Protein AF-A0A317G999-F1 (afdb_monomer)

Sequence (46 aa):
MNIELKKLPIGIQGFEKLRTDGFLYIDKTSYIYELVHNNVPYFLRV

Mean predicted aligned error: 7.91 Å

Structure (mmCIF, N/CA/C/O backbone):
data_AF-A0A317G999-F1
#
_entry.id   AF-A0A317G999-F1
#
loop_
_atom_site.group_PDB
_atom_site.id
_atom_site.type_symbol
_atom_site.label_atom_id
_atom_site.label_alt_id
_atom_site.label_comp_id
_atom_site.label_asym_id
_atom_site.label_entity_id
_atom_site.label_seq_id
_atom_site.pdbx_PDB_ins_code
_atom_site.Cartn_x
_atom_site.Cartn_y
_atom_site.Cartn_z
_atom_site.occupancy
_atom_site.B_iso_or_equiv
_atom_site.auth_seq_id
_atom_site.auth_comp_id
_atom_site.auth_asym_id
_atom_site.auth_atom_id
_atom_site.pdbx_PDB_model_num
ATOM 1 N N . MET A 1 1 ? -23.252 18.821 1.504 1.00 41.22 1 MET A N 1
ATOM 2 C CA . MET A 1 1 ? -22.591 17.550 1.140 1.00 41.22 1 MET A CA 1
ATOM 3 C C . MET A 1 1 ? -21.649 17.190 2.272 1.00 41.22 1 MET A C 1
ATOM 5 O O . MET A 1 1 ? -20.692 17.925 2.477 1.00 41.22 1 MET A O 1
ATOM 9 N N . ASN A 1 2 ? -21.942 16.140 3.041 1.00 53.50 2 ASN A N 1
ATOM 10 C CA . ASN A 1 2 ? -20.985 15.633 4.025 1.00 53.50 2 ASN A CA 1
ATOM 11 C C . ASN A 1 2 ? -19.906 14.862 3.268 1.00 53.50 2 ASN A C 1
ATOM 13 O O . ASN A 1 2 ? -20.206 13.881 2.593 1.00 53.50 2 ASN A O 1
ATOM 17 N N . ILE A 1 3 ? -18.671 15.344 3.330 1.00 65.44 3 ILE A N 1
ATOM 18 C CA . ILE A 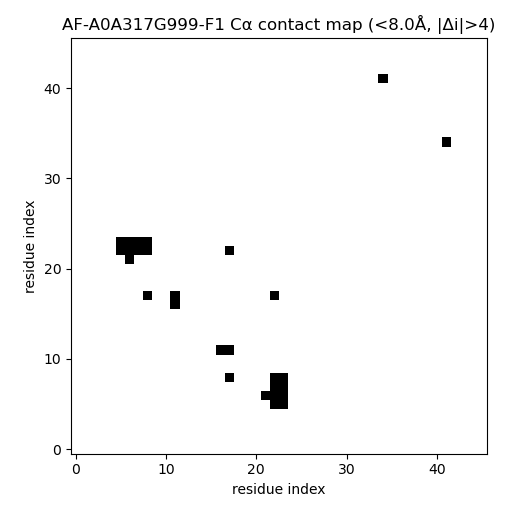1 3 ? -17.530 14.681 2.706 1.00 65.44 3 ILE A CA 1
ATOM 19 C C . ILE A 1 3 ? -17.047 13.633 3.709 1.00 65.44 3 ILE A C 1
ATOM 21 O O . ILE A 1 3 ? -16.364 13.966 4.675 1.00 65.44 3 ILE A O 1
ATOM 25 N N . GLU A 1 4 ? -17.443 12.374 3.524 1.00 72.50 4 GLU A N 1
ATOM 26 C CA . GLU A 1 4 ? -16.847 11.271 4.279 1.00 72.50 4 GLU A CA 1
ATOM 27 C C . GLU A 1 4 ? -15.376 11.120 3.878 1.00 72.50 4 GLU A C 1
ATOM 29 O O . GLU A 1 4 ? -15.038 10.821 2.729 1.00 72.50 4 GLU A O 1
ATOM 34 N N . LEU A 1 5 ? -14.482 11.344 4.842 1.00 75.81 5 LEU A N 1
ATOM 35 C CA . LEU A 1 5 ? -13.054 11.117 4.671 1.00 75.81 5 LEU A CA 1
ATOM 36 C C . LEU A 1 5 ? -12.799 9.610 4.567 1.00 75.81 5 LEU A C 1
ATOM 38 O O . LEU A 1 5 ? -12.991 8.855 5.521 1.00 75.81 5 LEU A O 1
ATOM 42 N N . LYS A 1 6 ? -12.357 9.170 3.388 1.00 80.44 6 LYS A N 1
ATOM 43 C CA . LYS A 1 6 ? -12.016 7.771 3.120 1.00 80.44 6 LYS A CA 1
ATOM 44 C C . LYS A 1 6 ? -10.801 7.358 3.958 1.00 80.44 6 LYS A C 1
ATOM 46 O O . LYS A 1 6 ? -9.755 8.002 3.896 1.00 80.44 6 LYS A O 1
ATOM 51 N N . LYS A 1 7 ? -10.925 6.270 4.723 1.00 84.06 7 LYS A N 1
ATOM 52 C CA . LYS A 1 7 ? -9.840 5.746 5.566 1.00 84.06 7 LYS A CA 1
ATOM 53 C C . LYS A 1 7 ? -8.717 5.185 4.696 1.00 84.06 7 LYS A C 1
ATOM 55 O O . LYS A 1 7 ? -8.952 4.305 3.867 1.00 84.06 7 LYS A O 1
ATOM 60 N N . LEU A 1 8 ? -7.495 5.663 4.912 1.00 87.56 8 LEU A N 1
ATOM 61 C CA . LEU A 1 8 ? -6.294 5.122 4.280 1.00 87.56 8 LEU A CA 1
ATOM 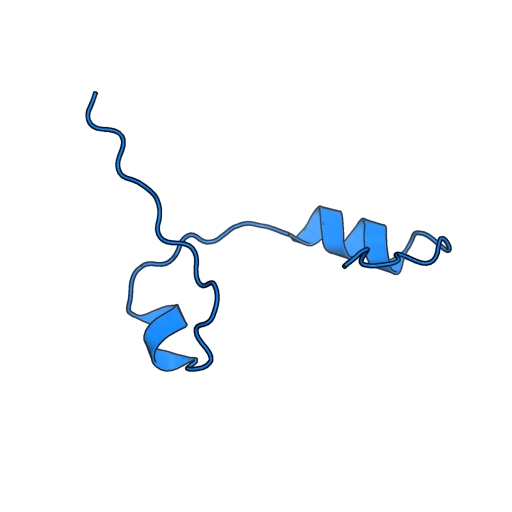62 C C . LEU A 1 8 ? -5.598 4.138 5.232 1.00 87.56 8 LEU A C 1
ATOM 64 O O . LEU A 1 8 ? -5.486 4.437 6.421 1.00 87.56 8 LEU A O 1
ATOM 68 N N . PRO A 1 9 ? -5.094 2.997 4.733 1.00 87.56 9 PRO A N 1
ATOM 69 C CA . PRO A 1 9 ? -4.450 1.973 5.555 1.00 87.56 9 PRO A CA 1
ATOM 70 C C . PRO A 1 9 ? -2.990 2.319 5.917 1.00 87.56 9 PRO A C 1
ATOM 72 O O . PRO A 1 9 ? -2.090 1.490 5.795 1.00 87.56 9 PRO A O 1
ATOM 75 N N . ILE A 1 10 ? -2.710 3.560 6.320 1.00 85.38 10 ILE A N 1
ATOM 76 C CA . ILE A 1 10 ? -1.343 4.005 6.636 1.00 85.38 10 ILE A CA 1
ATOM 77 C C . ILE A 1 10 ? -0.982 3.559 8.058 1.00 85.38 10 ILE A C 1
ATOM 79 O O . ILE A 1 10 ? -1.726 3.814 8.999 1.00 85.38 10 ILE A O 1
ATOM 83 N N . GLY A 1 11 ? 0.168 2.897 8.219 1.00 84.50 11 GLY A N 1
ATOM 84 C CA . GLY A 1 11 ? 0.675 2.464 9.530 1.00 84.50 11 GLY A CA 1
ATOM 85 C C . GLY A 1 11 ? 0.026 1.194 10.096 1.00 84.50 11 GLY A C 1
ATOM 86 O O . GLY A 1 11 ? 0.321 0.809 11.225 1.00 84.50 11 GLY A O 1
ATOM 87 N N . ILE A 1 12 ? -0.832 0.513 9.331 1.00 87.69 12 ILE A N 1
ATOM 88 C CA . ILE A 1 12 ? -1.473 -0.740 9.746 1.00 87.69 12 ILE A CA 1
ATOM 89 C C . ILE A 1 12 ? -0.635 -1.913 9.259 1.00 87.69 12 ILE A C 1
ATOM 91 O O . ILE A 1 12 ? -0.481 -2.123 8.062 1.00 87.69 12 ILE A O 1
ATOM 95 N N . GLN A 1 13 ? -0.118 -2.699 10.199 1.00 84.75 13 GLN A N 1
ATOM 96 C CA . GLN A 1 13 ? 0.708 -3.870 9.890 1.00 84.75 13 GLN A CA 1
ATOM 97 C C . GLN A 1 13 ? -0.083 -5.190 9.892 1.00 84.75 13 GLN A C 1
ATOM 99 O O . GLN A 1 13 ? 0.427 -6.220 9.465 1.00 84.75 13 GLN A O 1
ATOM 104 N N . GLY A 1 14 ? -1.337 -5.178 10.360 1.00 91.12 14 GLY A N 1
ATOM 105 C CA . GLY A 1 14 ? -2.179 -6.372 10.459 1.00 91.12 14 GLY A CA 1
ATOM 106 C C . GLY A 1 14 ? -3.057 -6.601 9.228 1.00 91.12 14 GLY A C 1
ATOM 107 O O . GLY A 1 14 ? -3.921 -5.779 8.922 1.00 91.12 14 GLY A O 1
ATOM 108 N N . PHE A 1 15 ? -2.905 -7.759 8.579 1.00 86.50 15 PHE A N 1
ATOM 109 C CA . PHE A 1 15 ? -3.705 -8.160 7.410 1.00 86.50 15 PHE A CA 1
ATOM 110 C C . PHE A 1 15 ? -5.204 -8.327 7.687 1.00 86.50 15 PHE A C 1
ATOM 112 O O . PHE A 1 15 ? -6.014 -8.164 6.778 1.00 86.50 15 PHE A O 1
ATOM 119 N N . GLU A 1 16 ? -5.586 -8.680 8.913 1.00 92.56 16 GLU A N 1
ATOM 120 C CA . GLU A 1 16 ? -6.993 -8.790 9.307 1.00 92.56 16 GLU A CA 1
ATO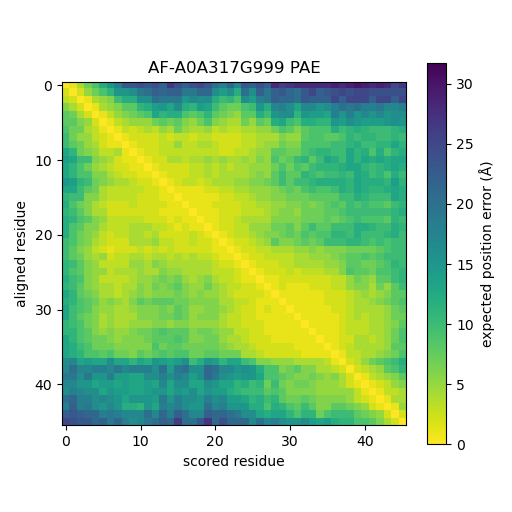M 121 C C . GLU A 1 16 ? -7.681 -7.421 9.240 1.00 92.56 16 GLU A C 1
ATOM 123 O O . GLU A 1 16 ? -8.586 -7.2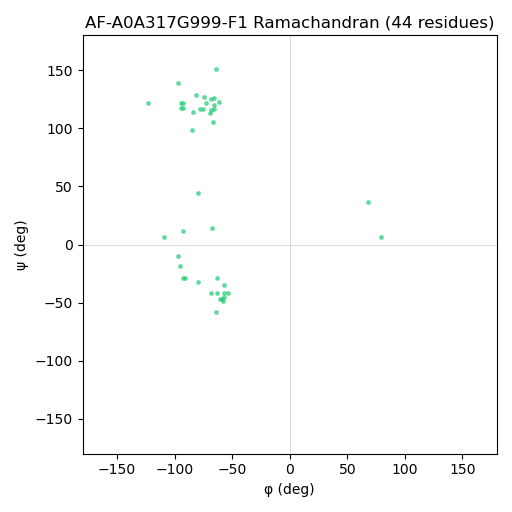40 8.429 1.00 92.56 16 GLU A O 1
ATOM 128 N N . LYS A 1 17 ? -7.157 -6.438 9.986 1.00 88.56 17 LYS A N 1
ATOM 129 C CA . LYS A 1 17 ? -7.660 -5.054 10.025 1.00 88.56 17 LYS A CA 1
ATOM 130 C C . LYS A 1 17 ? -7.750 -4.426 8.638 1.00 88.56 17 LYS A C 1
ATOM 132 O O . LY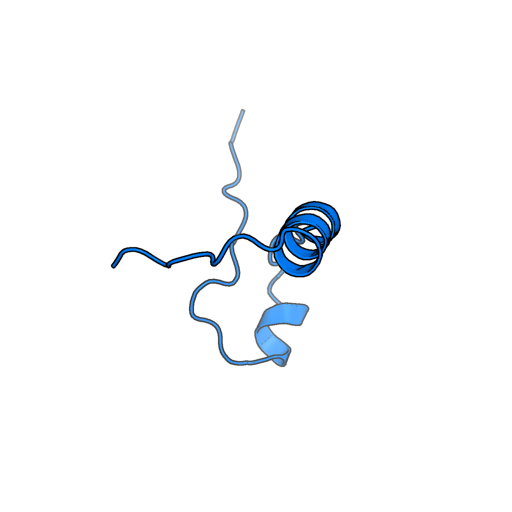S A 1 17 ? -8.739 -3.781 8.308 1.00 88.56 17 LYS A O 1
ATOM 137 N N . LEU A 1 18 ? -6.743 -4.664 7.790 1.00 86.75 18 LEU A N 1
ATOM 138 C CA . LEU A 1 18 ? -6.738 -4.184 6.405 1.00 86.75 18 LEU A CA 1
ATOM 139 C C . LEU A 1 18 ? -7.953 -4.657 5.595 1.00 86.75 18 LEU A C 1
ATOM 141 O O . LEU A 1 18 ? -8.429 -3.917 4.735 1.00 86.75 18 LEU A O 1
ATOM 145 N N . ARG A 1 19 ? -8.450 -5.872 5.854 1.00 86.62 19 ARG A N 1
ATOM 146 C CA . ARG A 1 19 ? -9.586 -6.456 5.128 1.00 86.62 19 ARG A CA 1
ATOM 147 C C . ARG A 1 19 ? -10.937 -6.155 5.775 1.00 86.62 19 ARG A C 1
ATOM 149 O O . ARG A 1 19 ? -11.930 -6.122 5.057 1.00 86.62 19 ARG A O 1
ATOM 156 N N . THR A 1 20 ? -10.991 -5.959 7.092 1.00 89.44 20 THR A N 1
ATOM 157 C CA . THR A 1 20 ? -12.253 -5.798 7.836 1.00 89.44 20 THR A CA 1
ATOM 158 C C . THR A 1 20 ? -12.691 -4.348 8.008 1.00 89.44 20 THR A C 1
ATOM 160 O O . THR A 1 20 ? -13.888 -4.081 8.060 1.00 89.44 20 THR A O 1
ATOM 163 N N . ASP A 1 21 ? -11.757 -3.396 8.057 1.00 87.88 21 ASP A N 1
ATOM 164 C CA . ASP A 1 21 ? -12.056 -2.043 8.555 1.00 87.88 21 ASP A CA 1
ATOM 165 C C . ASP A 1 21 ? -12.473 -1.048 7.450 1.00 87.88 21 ASP A C 1
ATOM 167 O O . ASP A 1 21 ? -12.551 0.163 7.686 1.00 87.88 21 ASP A O 1
ATOM 171 N N . GLY A 1 22 ? -12.758 -1.547 6.240 1.00 87.50 22 GLY A N 1
ATOM 172 C CA . GLY A 1 22 ? -13.320 -0.750 5.143 1.00 87.50 22 GLY A CA 1
ATOM 173 C C . GLY A 1 22 ? -12.366 0.309 4.580 1.00 87.50 22 GLY A C 1
ATOM 174 O O . GLY A 1 22 ? -12.796 1.414 4.245 1.00 87.50 22 GLY A O 1
ATOM 175 N N . PHE A 1 23 ? -11.067 0.005 4.505 1.00 88.88 23 PHE A N 1
ATOM 176 C CA . PHE A 1 23 ? -10.080 0.910 3.914 1.00 88.88 23 PHE A CA 1
ATOM 177 C C . PHE A 1 23 ? -10.319 1.139 2.424 1.00 88.88 23 PHE A C 1
ATOM 179 O O . PHE A 1 23 ? -10.811 0.276 1.697 1.00 88.88 23 PHE A O 1
ATOM 186 N N . LEU A 1 24 ? -9.915 2.317 1.955 1.00 87.31 24 LEU A N 1
ATOM 187 C CA . LEU A 1 24 ? -10.000 2.665 0.549 1.00 87.31 24 LEU A CA 1
ATOM 188 C C . LEU A 1 24 ? -9.067 1.788 -0.288 1.00 87.31 24 LEU A C 1
ATOM 190 O O . LEU A 1 24 ? -7.844 1.856 -0.154 1.00 87.31 24 LEU A O 1
ATOM 194 N N . TYR A 1 25 ? -9.652 1.044 -1.221 1.00 84.25 25 TYR A N 1
ATOM 195 C CA . TYR A 1 25 ? -8.900 0.440 -2.308 1.00 84.25 25 TYR A CA 1
ATOM 196 C C . TYR A 1 25 ? -8.514 1.514 -3.333 1.00 84.25 25 TYR A C 1
ATOM 198 O O . TYR A 1 25 ? -9.364 2.267 -3.811 1.00 84.25 25 TYR A O 1
ATOM 206 N N . ILE A 1 26 ? -7.226 1.588 -3.661 1.00 84.12 26 ILE A N 1
ATOM 207 C CA . ILE A 1 26 ? -6.688 2.459 -4.708 1.00 84.12 26 ILE A CA 1
ATOM 208 C C . ILE A 1 26 ? -5.960 1.551 -5.690 1.00 84.12 26 ILE A C 1
ATOM 210 O O . ILE A 1 26 ? -5.020 0.864 -5.288 1.00 84.12 26 ILE A O 1
ATOM 214 N N . ASP A 1 27 ?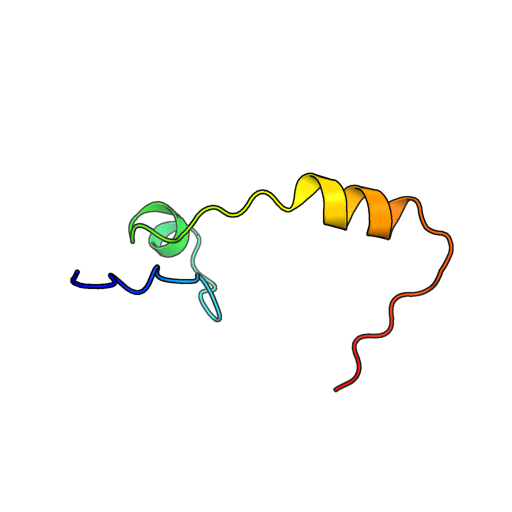 -6.365 1.569 -6.957 1.00 88.94 27 ASP A N 1
ATOM 215 C CA . ASP A 1 27 ? -5.610 0.900 -8.010 1.00 88.94 27 ASP A CA 1
ATOM 216 C C . ASP A 1 27 ? -4.280 1.636 -8.222 1.00 88.94 27 ASP A C 1
ATOM 218 O O . ASP A 1 27 ? -4.243 2.818 -8.567 1.00 88.94 27 ASP A O 1
ATOM 222 N N . LYS A 1 28 ? -3.178 0.939 -7.945 1.00 88.69 28 LYS A N 1
ATOM 223 C CA . LYS A 1 28 ? -1.808 1.450 -8.094 1.00 88.69 28 LYS A CA 1
ATOM 224 C C . LYS A 1 28 ? -1.077 0.789 -9.261 1.00 88.69 28 LYS A C 1
ATOM 226 O O . LYS A 1 28 ? 0.119 1.019 -9.423 1.00 88.69 28 LYS A O 1
ATOM 231 N N . THR A 1 29 ? -1.769 -0.032 -10.050 1.00 91.31 29 THR A N 1
ATOM 232 C CA . THR A 1 29 ? -1.164 -0.890 -11.075 1.00 91.31 29 THR A CA 1
ATOM 233 C C . THR A 1 29 ? -0.365 -0.081 -12.089 1.00 91.31 29 THR A C 1
ATOM 235 O O . THR A 1 29 ? 0.777 -0.429 -12.365 1.00 91.31 29 THR A O 1
ATOM 238 N N . SER A 1 30 ? -0.913 1.033 -12.582 1.00 92.44 30 SER A N 1
ATOM 239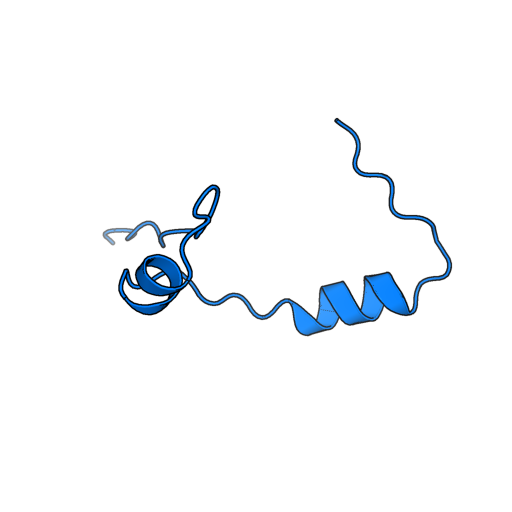 C CA . SER A 1 30 ? -0.224 1.920 -13.528 1.00 92.44 30 SER A CA 1
ATOM 240 C C . SER A 1 30 ? 1.064 2.504 -12.948 1.00 92.44 30 SER A C 1
ATOM 242 O O . SER A 1 30 ? 2.106 2.426 -13.588 1.00 92.44 30 SER A O 1
ATOM 244 N N . TYR A 1 31 ? 1.018 3.018 -11.718 1.00 88.19 31 TYR A N 1
ATOM 245 C CA . TYR A 1 31 ? 2.184 3.589 -11.041 1.00 88.19 31 TYR A CA 1
ATOM 246 C C . TYR A 1 31 ? 3.279 2.551 -10.799 1.00 88.19 31 TYR A C 1
ATOM 248 O O . TYR A 1 31 ? 4.455 2.841 -10.988 1.00 88.19 31 TYR A O 1
ATOM 256 N N . ILE A 1 32 ? 2.905 1.334 -10.392 1.00 89.00 32 ILE A N 1
ATOM 257 C CA . ILE A 1 32 ? 3.859 0.236 -10.187 1.00 89.00 32 ILE A CA 1
ATOM 258 C C . ILE A 1 32 ? 4.440 -0.220 -11.527 1.00 89.00 32 ILE A C 1
ATOM 260 O O . ILE A 1 32 ? 5.641 -0.458 -11.620 1.00 89.00 32 ILE A O 1
ATOM 264 N N . TYR A 1 33 ? 3.613 -0.3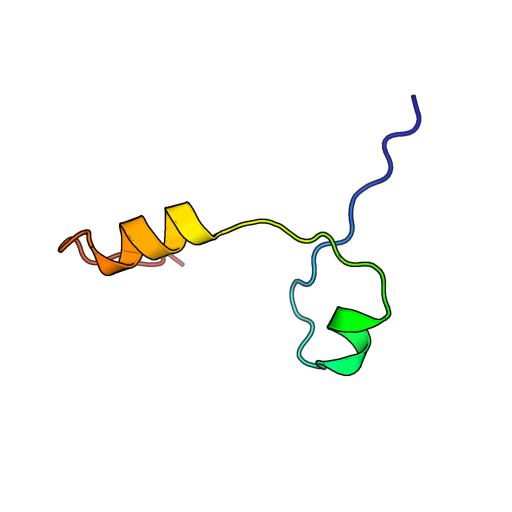22 -12.569 1.00 92.12 33 TYR A N 1
ATOM 265 C CA . TYR A 1 33 ? 4.074 -0.644 -13.914 1.00 92.12 33 TYR A CA 1
ATOM 266 C C . TYR A 1 33 ? 5.114 0.376 -14.386 1.00 92.12 33 TYR A C 1
ATOM 268 O O . TYR A 1 33 ? 6.197 -0.020 -14.808 1.00 92.12 33 TYR A O 1
ATOM 276 N N . GLU A 1 34 ? 4.827 1.669 -14.240 1.00 90.38 34 GLU A N 1
ATOM 277 C CA . GLU A 1 34 ? 5.765 2.746 -14.562 1.00 90.38 34 GLU A CA 1
ATOM 278 C C . GLU A 1 34 ? 7.061 2.626 -13.750 1.00 90.38 34 GLU A C 1
ATOM 280 O O . GLU A 1 34 ? 8.147 2.652 -14.318 1.00 90.38 34 GLU A O 1
ATOM 285 N N . LEU A 1 35 ? 6.955 2.407 -12.435 1.00 88.31 35 LEU A N 1
ATOM 286 C CA . LEU A 1 35 ? 8.097 2.256 -11.528 1.00 88.31 35 LEU A CA 1
ATOM 287 C C . LEU A 1 35 ? 9.036 1.114 -11.948 1.00 88.31 35 LEU A C 1
ATOM 289 O O . LEU A 1 35 ? 10.250 1.254 -11.860 1.00 88.31 35 LEU A O 1
ATOM 293 N N . VAL A 1 36 ? 8.475 -0.021 -12.372 1.00 87.50 36 VAL A N 1
ATOM 294 C CA . VAL A 1 36 ? 9.244 -1.220 -12.742 1.00 87.50 36 VAL A CA 1
ATOM 295 C C . VAL A 1 36 ? 9.833 -1.112 -14.152 1.00 87.50 36 VAL A C 1
ATOM 297 O O . VAL A 1 36 ? 10.902 -1.664 -14.402 1.00 87.50 36 VAL A O 1
ATOM 300 N N . HIS A 1 37 ? 9.156 -0.422 -15.075 1.00 90.88 37 HIS A N 1
ATOM 301 C CA . HIS A 1 37 ? 9.575 -0.333 -16.481 1.00 90.88 37 HIS A CA 1
ATOM 302 C C . HIS A 1 37 ? 10.406 0.917 -16.793 1.00 90.88 37 HIS A C 1
ATOM 304 O O . HIS A 1 37 ? 11.127 0.943 -17.793 1.00 90.88 37 HIS A O 1
ATOM 310 N N . ASN A 1 38 ? 10.351 1.943 -15.946 1.00 84.38 38 ASN A N 1
ATOM 311 C CA . ASN A 1 38 ? 11.240 3.088 -16.045 1.00 84.38 38 ASN A CA 1
ATOM 312 C C . ASN A 1 38 ? 12.610 2.703 -15.470 1.00 84.38 38 ASN A C 1
ATOM 314 O O . ASN A 1 38 ? 12.754 2.493 -14.271 1.00 84.38 38 ASN A O 1
ATOM 318 N N . ASN A 1 39 ? 13.658 2.703 -16.300 1.00 70.81 39 ASN A N 1
ATOM 319 C CA . ASN A 1 39 ? 15.054 2.506 -15.865 1.00 70.81 39 ASN A CA 1
ATOM 320 C C . ASN A 1 39 ? 15.609 3.671 -15.007 1.00 70.81 39 ASN A C 1
ATOM 322 O O . ASN A 1 39 ? 16.822 3.801 -14.836 1.00 70.81 39 ASN A O 1
ATOM 326 N N . VAL A 1 40 ? 14.744 4.555 -14.503 1.00 78.50 40 VAL A N 1
ATOM 327 C CA . VAL A 1 40 ? 15.123 5.715 -13.698 1.00 78.50 40 VAL A CA 1
ATOM 328 C C . VAL A 1 40 ? 15.020 5.331 -12.221 1.00 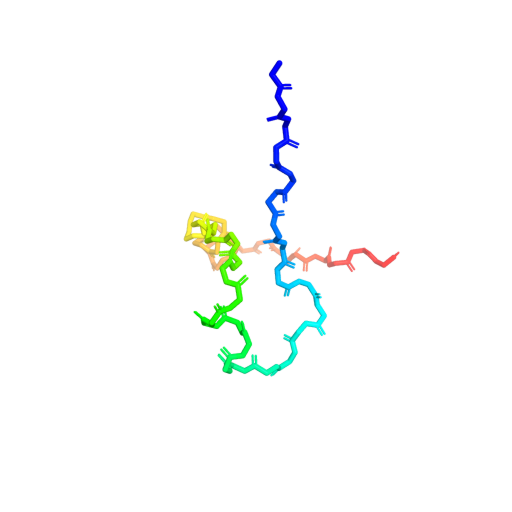78.50 40 VAL A C 1
ATOM 330 O O . VAL A 1 40 ? 13.936 4.961 -11.769 1.00 78.50 40 VAL A O 1
ATOM 333 N N . PRO A 1 41 ? 16.108 5.435 -11.439 1.00 75.88 41 PRO A N 1
ATOM 334 C CA . PRO A 1 41 ? 16.053 5.164 -10.010 1.00 75.88 41 PRO A CA 1
ATOM 335 C C . PRO A 1 41 ? 15.088 6.132 -9.313 1.00 75.88 41 PRO A C 1
ATOM 337 O O . PRO A 1 41 ? 15.272 7.350 -9.367 1.00 75.88 41 PRO A O 1
ATOM 340 N N . TYR A 1 42 ? 14.081 5.599 -8.622 1.00 77.56 42 TYR A N 1
ATOM 341 C CA . TYR A 1 42 ? 13.217 6.392 -7.750 1.00 77.56 42 TYR A CA 1
ATOM 342 C C . TYR A 1 42 ? 13.866 6.542 -6.375 1.00 77.56 42 TYR A C 1
ATOM 344 O O . TYR A 1 42 ? 13.997 5.577 -5.623 1.00 77.56 42 TYR A O 1
ATOM 352 N N . PHE A 1 43 ? 14.243 7.772 -6.027 1.00 77.88 43 PHE A N 1
ATOM 353 C CA . PHE A 1 43 ? 14.694 8.111 -4.681 1.00 77.88 43 PHE A CA 1
ATOM 354 C C . PHE A 1 43 ? 13.520 8.649 -3.864 1.00 77.88 43 PHE A C 1
ATOM 356 O O . PHE A 1 43 ? 12.965 9.705 -4.170 1.00 77.88 43 PHE A O 1
ATOM 363 N N . LEU A 1 44 ? 13.166 7.940 -2.792 1.00 78.06 44 LEU A N 1
ATOM 364 C CA . LEU A 1 44 ? 12.349 8.500 -1.719 1.00 78.06 44 LEU A CA 1
ATOM 365 C C . LEU A 1 44 ? 13.180 9.583 -1.024 1.00 78.06 44 LEU A C 1
ATOM 367 O O . LEU A 1 44 ? 14.128 9.275 -0.303 1.00 78.06 44 LEU A O 1
ATOM 371 N N . ARG A 1 45 ? 12.861 10.856 -1.280 1.00 58.44 45 ARG A N 1
ATOM 372 C CA . ARG A 1 45 ? 13.385 11.956 -0.466 1.00 58.44 45 ARG A CA 1
ATOM 373 C C . ARG A 1 45 ? 12.670 11.934 0.882 1.00 58.44 45 ARG A C 1
ATOM 375 O O . ARG A 1 45 ? 11.443 11.988 0.918 1.00 58.44 45 ARG A O 1
ATOM 382 N N . VAL A 1 46 ? 13.467 11.802 1.939 1.00 54.81 46 VAL A N 1
ATOM 383 C CA . VAL A 1 46 ? 13.063 11.948 3.343 1.00 54.81 46 VAL A CA 1
ATOM 384 C C . VAL A 1 46 ? 13.040 13.427 3.702 1.00 54.81 46 VAL A C 1
ATOM 386 O O . VAL A 1 46 ? 13.928 14.150 3.191 1.00 54.81 46 VAL A O 1
#

InterPro domains:
  IPR018631 AAA-ATPase-like domain [PF09820] (9-44)

Foldseek 3Di:
DDDPDAAACPPPPDPVCVPPVRHDDDDCPVVVVCCVPPPDDDDDDD

Radius of gyration: 14.98 Å; Cα contacts (8 Å, |Δi|>4): 14; chains: 1; bounding box: 39×26×27 Å

Secondary structure (DSSP, 8-state):
-----PPP-TT---HHHHHHS-PPP---HHHHHHHHH--S------

Solvent-accessible surface area (backbone atoms only — not comparable to full-atom values): 3339 Å² total; per-residue (Å²): 132,88,80,80,81,75,48,70,76,77,93,65,87,51,72,63,59,64,70,71,70,68,47,64,87,71,93,52,62,68,62,52,49,48,60,73,70,43,93,62,88,83,76,86,82,128

Organism: Butyrivibrio fibrisolvens (NCBI:txid831)

pLDDT: mean 82.09, std 11.17, range [41.22, 92.56]